Protein AF-A0A497FCK3-F1 (afdb_monomer_lite)

pLDDT: mean 90.79, std 7.85, range [53.09, 97.81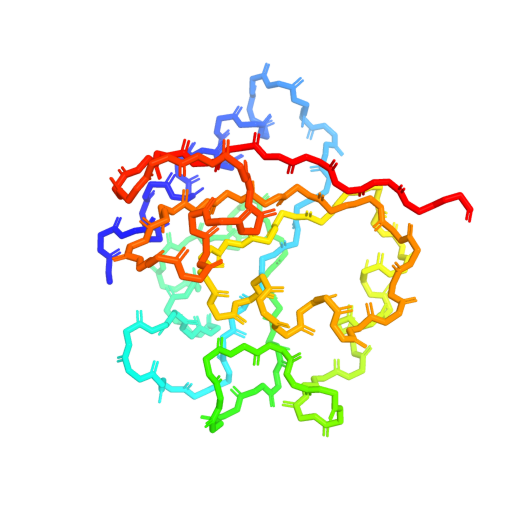]

Foldseek 3Di:
DVVVLVVLVVVVCCCPPPPVPDAAEAEFECEDDDPGGHLVNCVVSPVVVRYHYHHQQADHAPENAPPRGDVVVVVCQQVDQEAEQEEDRHVVRVVVVPRQRKYWYFYFQQDDVSCVVQVHDHRDTDTDIDHDD

Structure (mmCIF, N/CA/C/O backbone):
data_AF-A0A497FCK3-F1
#
_entry.id   AF-A0A497FCK3-F1
#
loop_
_atom_site.group_PDB
_atom_site.id
_atom_site.type_symbol
_atom_site.label_atom_id
_atom_site.label_alt_id
_atom_site.label_comp_id
_atom_site.label_asym_id
_atom_site.label_entity_id
_atom_site.label_seq_id
_atom_site.pdbx_PDB_ins_code
_atom_site.Cartn_x
_atom_site.Cartn_y
_atom_site.Cartn_z
_atom_site.occupancy
_atom_site.B_iso_or_equiv
_atom_site.auth_seq_id
_atom_site.auth_comp_id
_atom_site.auth_asym_id
_atom_site.auth_atom_id
_atom_site.pdbx_PDB_model_num
ATOM 1 N N . MET A 1 1 ? 4.474 12.913 -2.313 1.00 53.09 1 MET A N 1
ATOM 2 C CA . MET A 1 1 ? 3.300 13.768 -2.019 1.00 53.09 1 MET A CA 1
ATOM 3 C C . MET A 1 1 ? 2.122 13.631 -2.998 1.00 53.09 1 MET A C 1
ATOM 5 O O . MET A 1 1 ? 1.074 13.188 -2.568 1.00 53.09 1 MET A O 1
ATOM 9 N N . CYS A 1 2 ? 2.229 13.923 -4.304 1.00 66.38 2 CYS A N 1
ATOM 10 C CA . CYS A 1 2 ? 1.048 13.923 -5.204 1.00 66.38 2 CYS A CA 1
ATOM 11 C C . CYS A 1 2 ? 0.284 12.575 -5.291 1.00 66.38 2 CYS A C 1
ATOM 13 O O . CYS A 1 2 ? -0.940 12.555 -5.371 1.00 66.38 2 CYS A O 1
ATOM 15 N N . LYS A 1 3 ? 0.991 11.438 -5.206 1.00 79.75 3 LYS A N 1
ATOM 16 C CA . LYS A 1 3 ? 0.390 10.098 -5.331 1.00 79.75 3 LYS A CA 1
ATOM 17 C C . LYS A 1 3 ? -0.617 9.775 -4.214 1.00 79.75 3 LYS A C 1
ATOM 19 O O . LYS A 1 3 ? -1.709 9.310 -4.515 1.00 79.75 3 LYS A O 1
ATOM 24 N N . VAL A 1 4 ? -0.273 10.080 -2.960 1.00 90.38 4 VAL A N 1
ATOM 25 C CA . VAL A 1 4 ? -1.120 9.752 -1.801 1.00 90.38 4 VAL A CA 1
ATOM 26 C C . VAL A 1 4 ? -2.401 10.595 -1.756 1.00 90.38 4 VAL A C 1
ATOM 28 O O . VAL A 1 4 ? -3.433 10.118 -1.305 1.00 90.38 4 VAL A O 1
ATOM 31 N N . ILE A 1 5 ? -2.391 11.806 -2.325 1.00 92.50 5 ILE A N 1
ATOM 32 C CA . ILE A 1 5 ? -3.603 12.632 -2.449 1.00 92.50 5 ILE A CA 1
ATOM 33 C C . ILE A 1 5 ? -4.636 11.963 -3.362 1.00 92.50 5 ILE A C 1
ATOM 35 O O . ILE A 1 5 ? -5.814 11.902 -3.018 1.00 92.50 5 ILE A O 1
ATOM 39 N N . PHE A 1 6 ? -4.207 11.406 -4.498 1.00 93.50 6 PHE A N 1
ATOM 40 C CA . PHE A 1 6 ? -5.114 10.652 -5.368 1.00 93.50 6 PHE A CA 1
ATOM 41 C C . PHE A 1 6 ? -5.628 9.377 -4.697 1.00 93.50 6 PHE A C 1
ATOM 43 O O . PHE A 1 6 ? -6.789 9.016 -4.885 1.00 93.50 6 PHE A O 1
ATOM 50 N N . ASP A 1 7 ? -4.789 8.720 -3.893 1.00 94.62 7 ASP A N 1
ATOM 51 C CA . ASP A 1 7 ? -5.200 7.550 -3.116 1.00 94.62 7 ASP A CA 1
ATOM 52 C C . ASP A 1 7 ? -6.283 7.925 -2.091 1.00 94.62 7 ASP A C 1
ATOM 54 O O . ASP A 1 7 ? -7.286 7.222 -1.978 1.00 94.62 7 ASP A O 1
ATOM 58 N N . ARG A 1 8 ? -6.155 9.083 -1.430 1.00 95.56 8 ARG A N 1
ATOM 59 C CA . ARG A 1 8 ? -7.175 9.616 -0.516 1.00 95.56 8 ARG A CA 1
ATOM 60 C C . ARG A 1 8 ? -8.522 9.804 -1.207 1.00 95.56 8 ARG A C 1
ATOM 62 O O . ARG A 1 8 ? -9.542 9.338 -0.704 1.00 95.56 8 ARG A O 1
ATOM 69 N N . GLU A 1 9 ? -8.540 10.472 -2.359 1.00 95.75 9 GLU A N 1
ATOM 70 C CA . GLU A 1 9 ? -9.790 10.742 -3.079 1.00 95.75 9 GLU A CA 1
ATOM 71 C C . GLU A 1 9 ? -10.428 9.459 -3.626 1.00 95.75 9 GLU A C 1
ATOM 73 O O . GLU A 1 9 ? -11.651 9.309 -3.571 1.00 95.75 9 GLU A O 1
ATOM 78 N N . LEU A 1 10 ? -9.618 8.494 -4.076 1.00 94.81 10 LEU A N 1
ATOM 79 C CA . LEU A 1 10 ? -10.105 7.175 -4.475 1.00 94.81 10 LEU A CA 1
ATOM 80 C C . LEU A 1 10 ? -10.780 6.454 -3.302 1.00 94.81 10 LEU A C 1
ATOM 82 O O . LEU A 1 10 ? -11.901 5.967 -3.445 1.00 94.81 10 LEU A O 1
ATOM 86 N N . LEU A 1 11 ? -10.135 6.405 -2.136 1.00 96.44 11 LEU A N 1
ATOM 87 C CA . LEU A 1 11 ? -10.693 5.726 -0.966 1.00 96.44 11 LEU A CA 1
ATOM 88 C C . LEU A 1 11 ? -11.941 6.442 -0.430 1.00 96.44 11 LEU A C 1
ATOM 90 O O . LEU A 1 11 ? -12.925 5.781 -0.098 1.00 96.44 11 LEU A O 1
ATOM 94 N N . ARG A 1 12 ? -11.966 7.782 -0.436 1.00 96.06 12 ARG A N 1
ATOM 95 C CA . ARG A 1 12 ? -13.177 8.561 -0.120 1.00 96.06 12 ARG A CA 1
ATOM 96 C C . ARG A 1 12 ? -14.308 8.250 -1.092 1.00 96.06 12 ARG A C 1
ATOM 98 O O . ARG A 1 12 ? -15.451 8.111 -0.660 1.00 96.06 12 ARG A O 1
ATOM 105 N N . TYR A 1 13 ? -14.016 8.127 -2.386 1.00 96.88 13 TYR A N 1
ATOM 106 C CA . TYR A 1 13 ? -15.013 7.736 -3.379 1.00 96.88 13 TYR A CA 1
ATOM 107 C C . TYR A 1 13 ? -15.555 6.330 -3.098 1.00 96.88 13 TYR A C 1
ATOM 109 O O . TYR A 1 13 ? -16.772 6.156 -3.051 1.00 96.88 13 TYR A O 1
ATOM 117 N N . VAL A 1 14 ? -14.681 5.354 -2.827 1.00 95.12 14 VAL A N 1
ATOM 118 C CA . VAL A 1 14 ? -15.086 3.984 -2.477 1.00 95.12 14 VAL A CA 1
ATOM 119 C C . VAL A 1 14 ? -15.994 3.987 -1.248 1.00 95.12 14 VAL A C 1
ATOM 121 O O . VAL A 1 14 ? -17.124 3.504 -1.327 1.00 95.12 14 VAL A O 1
ATOM 124 N N . LYS A 1 15 ? -15.556 4.617 -0.154 1.00 95.19 15 LYS A N 1
ATOM 125 C CA . LYS A 1 15 ? -16.312 4.700 1.101 1.00 95.19 15 LYS A CA 1
ATOM 126 C C . LYS A 1 15 ? -17.640 5.442 0.935 1.00 95.19 15 LYS A C 1
ATOM 128 O O . LYS A 1 15 ? -18.620 5.089 1.564 1.00 95.19 15 LYS A O 1
ATOM 133 N N . ARG A 1 16 ? -17.726 6.478 0.097 1.00 96.12 16 ARG A N 1
ATOM 134 C CA . ARG A 1 16 ? -18.959 7.282 -0.026 1.00 96.12 16 ARG A CA 1
ATOM 135 C C . ARG A 1 16 ? -19.941 6.765 -1.069 1.00 96.12 16 ARG A C 1
ATOM 137 O O . ARG A 1 16 ? -21.135 7.011 -0.931 1.00 96.12 16 ARG A O 1
ATOM 144 N N . ARG A 1 17 ? -19.453 6.157 -2.152 1.00 96.94 17 ARG A N 1
ATOM 145 C CA . ARG A 1 17 ? -20.258 5.880 -3.355 1.00 96.94 17 ARG A CA 1
ATOM 146 C C . ARG A 1 17 ? -20.321 4.412 -3.740 1.00 96.94 17 ARG A C 1
ATOM 148 O O . ARG A 1 17 ? -21.288 4.033 -4.387 1.00 96.94 17 ARG A O 1
ATOM 155 N N . VAL A 1 18 ? -19.316 3.615 -3.381 1.00 96.12 18 VAL A N 1
ATOM 156 C CA . VAL A 1 18 ? -19.231 2.210 -3.805 1.00 96.12 18 VAL A CA 1
ATOM 157 C C . VAL A 1 18 ? -19.679 1.282 -2.683 1.00 96.12 18 VAL A C 1
ATOM 159 O O . VAL A 1 18 ? -20.579 0.476 -2.884 1.00 96.12 18 VAL A O 1
ATOM 162 N N . ASN A 1 19 ? -19.080 1.405 -1.497 1.00 95.56 19 ASN A N 1
ATOM 163 C CA . ASN A 1 19 ? -19.397 0.564 -0.346 1.00 95.56 19 ASN A CA 1
ATOM 164 C C . ASN A 1 19 ? -19.209 1.340 0.976 1.00 95.56 19 ASN A C 1
ATOM 166 O O . ASN A 1 19 ? -18.108 1.356 1.532 1.00 95.56 19 ASN A O 1
ATOM 170 N N . PRO A 1 20 ? -20.277 1.965 1.509 1.00 94.81 20 PRO A N 1
ATOM 171 C CA . PRO A 1 20 ? -20.236 2.689 2.784 1.00 94.81 20 PRO A CA 1
ATOM 172 C C . PRO A 1 20 ? -19.845 1.859 4.005 1.00 94.81 20 PRO A C 1
ATOM 174 O O . PRO A 1 20 ? -19.181 2.369 4.913 1.00 94.81 20 PRO A O 1
ATOM 177 N N . SER A 1 21 ? -20.183 0.571 4.009 1.00 95.75 21 SER A N 1
ATOM 178 C CA . SER A 1 21 ? -19.813 -0.361 5.077 1.00 95.75 21 SER A CA 1
ATOM 179 C C . SER A 1 21 ? -18.384 -0.897 4.967 1.00 95.75 21 SER A C 1
ATOM 181 O O . SER A 1 21 ? -17.934 -1.562 5.887 1.00 95.75 21 SER A O 1
ATOM 183 N N . CYS A 1 22 ? -17.650 -0.604 3.887 1.00 94.88 22 CYS A N 1
ATOM 184 C CA . CYS A 1 22 ? -16.272 -1.071 3.720 1.00 94.88 22 CYS A CA 1
ATOM 185 C C . CYS A 1 22 ? -15.362 -0.494 4.810 1.00 94.88 22 CYS A C 1
ATOM 187 O O . CYS A 1 22 ? -15.242 0.728 4.937 1.00 94.88 22 CYS A O 1
ATOM 189 N N . GLU A 1 23 ? -14.714 -1.357 5.586 1.00 96.94 23 GLU A N 1
ATOM 190 C CA . GLU A 1 23 ? -13.639 -0.956 6.489 1.00 96.94 23 GLU A CA 1
ATOM 191 C C . GLU A 1 23 ? -12.346 -0.792 5.692 1.00 96.94 23 GLU A C 1
ATOM 193 O O . GLU A 1 23 ? -11.950 -1.670 4.928 1.00 96.94 23 GLU A O 1
ATOM 198 N N . ILE A 1 24 ? -11.709 0.370 5.833 1.00 97.62 24 ILE A N 1
ATOM 199 C CA . ILE A 1 24 ? -10.506 0.719 5.080 1.00 97.62 24 ILE A CA 1
ATOM 200 C C . ILE A 1 24 ? -9.365 0.842 6.074 1.00 97.62 24 ILE A C 1
ATOM 202 O O . ILE A 1 24 ? -9.466 1.607 7.031 1.00 97.62 24 ILE A O 1
ATOM 206 N N . TYR A 1 25 ? -8.281 0.120 5.815 1.00 97.50 25 TYR A N 1
ATOM 207 C CA . TYR A 1 25 ? -7.025 0.234 6.543 1.00 97.50 25 TYR A CA 1
ATOM 208 C C . TYR A 1 25 ? -5.958 0.786 5.599 1.00 97.50 25 TYR A C 1
ATOM 210 O O . TYR A 1 25 ? -5.805 0.299 4.477 1.00 97.50 25 TYR A O 1
ATOM 218 N N . VAL A 1 26 ? -5.234 1.816 6.034 1.00 96.19 26 VAL A N 1
ATOM 219 C CA . VAL A 1 26 ? -4.156 2.439 5.255 1.00 96.19 26 VAL A CA 1
ATOM 220 C C . VAL A 1 26 ? -2.868 2.362 6.051 1.00 96.19 26 VAL A C 1
ATOM 222 O O . VAL A 1 26 ? -2.776 2.894 7.153 1.00 96.19 26 VAL A O 1
ATOM 225 N N . ILE A 1 27 ? -1.873 1.689 5.480 1.00 93.69 27 ILE A N 1
ATOM 226 C CA . ILE A 1 27 ? -0.596 1.430 6.142 1.00 93.69 27 ILE A CA 1
ATOM 227 C C . ILE A 1 27 ? 0.419 2.482 5.692 1.00 93.69 27 ILE A C 1
ATOM 229 O O . ILE A 1 27 ? 0.749 2.563 4.506 1.00 93.69 27 ILE A O 1
ATOM 233 N N . GLY A 1 28 ? 0.908 3.278 6.642 1.00 91.75 28 GLY A N 1
ATOM 234 C CA . GLY A 1 28 ? 2.017 4.215 6.454 1.00 91.75 28 GLY A CA 1
ATOM 235 C C . GLY A 1 28 ? 3.335 3.648 6.979 1.00 91.75 28 GLY A C 1
ATOM 236 O O . GLY A 1 28 ? 3.351 2.695 7.755 1.00 91.75 28 GLY A O 1
ATOM 237 N N . LYS A 1 29 ? 4.461 4.234 6.569 1.00 89.69 29 LYS A N 1
ATOM 238 C CA . LYS A 1 29 ? 5.778 3.926 7.154 1.00 89.69 29 LYS A CA 1
ATOM 239 C C . LYS A 1 29 ? 5.923 4.541 8.548 1.00 89.69 29 LYS A C 1
ATOM 241 O O . LYS A 1 29 ? 5.349 5.597 8.811 1.00 89.69 29 LYS A O 1
ATOM 246 N N . SER A 1 30 ? 6.739 3.933 9.407 1.00 88.06 30 SER A N 1
ATOM 247 C CA . SER A 1 30 ? 7.041 4.514 10.725 1.00 88.06 30 SER A CA 1
ATOM 248 C C . SER A 1 30 ? 7.953 5.731 10.604 1.00 88.06 30 SER A C 1
ATOM 250 O O . SER A 1 30 ? 7.817 6.695 11.347 1.00 88.06 30 SER A O 1
ATOM 252 N N . GLU A 1 31 ? 8.892 5.684 9.656 1.00 85.12 31 GLU A N 1
ATOM 253 C CA . GLU A 1 31 ? 9.871 6.743 9.410 1.00 85.12 31 GLU A CA 1
ATOM 254 C C . GLU A 1 31 ? 9.952 7.067 7.909 1.00 85.12 31 GLU A C 1
ATOM 256 O O . GLU A 1 31 ? 9.670 6.192 7.079 1.00 85.12 31 GLU A O 1
ATOM 261 N N . PRO A 1 32 ? 10.323 8.308 7.534 1.00 83.56 32 PRO A N 1
ATOM 262 C CA . PRO A 1 32 ? 10.450 8.691 6.134 1.00 83.56 32 PRO A CA 1
ATOM 263 C C . PRO A 1 32 ? 11.480 7.831 5.399 1.00 83.56 32 PRO A C 1
ATOM 265 O O . PRO A 1 32 ? 12.647 7.764 5.785 1.00 83.56 32 PRO A O 1
ATOM 268 N N . PHE A 1 33 ? 11.066 7.231 4.284 1.00 82.81 33 PHE A N 1
ATOM 269 C CA . PHE A 1 33 ? 11.960 6.511 3.385 1.00 82.81 33 PHE A CA 1
ATOM 270 C C . PHE A 1 33 ? 11.706 6.948 1.941 1.00 82.81 33 PHE A C 1
ATOM 272 O O . PHE A 1 33 ? 10.640 6.710 1.374 1.00 82.81 33 PHE A O 1
ATOM 279 N N . GLN A 1 34 ? 12.694 7.613 1.336 1.00 85.19 34 GLN A N 1
ATOM 280 C CA . GLN A 1 34 ? 12.585 8.232 0.009 1.00 85.19 34 GLN A CA 1
ATOM 281 C C . GLN A 1 34 ? 11.358 9.157 -0.119 1.00 85.19 34 GLN A C 1
ATOM 283 O O . GLN A 1 34 ? 11.355 10.261 0.412 1.00 85.19 34 GLN A O 1
ATOM 288 N N . ASN A 1 35 ? 10.339 8.727 -0.865 1.00 82.56 35 ASN A N 1
ATOM 289 C CA . ASN A 1 35 ? 9.112 9.470 -1.134 1.00 82.56 35 ASN A CA 1
ATOM 290 C C . ASN A 1 35 ? 7.856 8.722 -0.651 1.00 82.56 35 ASN A C 1
ATOM 292 O O . ASN A 1 35 ? 6.750 9.043 -1.115 1.00 82.56 35 ASN A O 1
ATOM 296 N N . ASP A 1 36 ? 8.038 7.684 0.166 1.00 86.31 36 ASP A N 1
ATOM 297 C CA . ASP A 1 36 ? 6.949 6.920 0.762 1.00 86.31 36 ASP A CA 1
ATOM 298 C C . ASP A 1 36 ? 6.294 7.718 1.883 1.00 86.31 36 ASP A C 1
ATOM 300 O O . ASP A 1 36 ? 6.941 8.518 2.553 1.00 86.31 36 ASP A O 1
ATOM 304 N N . VAL A 1 37 ? 4.988 7.510 2.048 1.00 91.31 37 VAL A N 1
ATOM 305 C CA . VAL A 1 37 ? 4.195 8.234 3.038 1.00 91.31 37 VAL A CA 1
ATOM 306 C C . VAL A 1 37 ? 4.319 7.573 4.407 1.00 91.31 37 VAL A C 1
ATOM 308 O O . VAL A 1 37 ? 4.219 6.349 4.544 1.00 91.31 37 VAL A O 1
ATOM 311 N N . THR A 1 38 ? 4.530 8.394 5.422 1.00 93.31 38 THR A N 1
ATOM 312 C CA . THR A 1 38 ? 4.580 7.975 6.819 1.00 93.31 38 THR A CA 1
ATOM 313 C C . THR A 1 38 ? 3.191 7.929 7.449 1.00 93.31 38 THR A C 1
ATOM 315 O O . THR A 1 38 ? 2.241 8.536 6.957 1.00 93.31 38 THR A O 1
ATOM 318 N N . TYR A 1 39 ? 3.071 7.218 8.569 1.00 94.06 39 TYR A N 1
ATOM 319 C CA . TYR A 1 39 ? 1.886 7.245 9.423 1.00 94.06 39 TYR A CA 1
ATOM 320 C C . TYR A 1 39 ? 1.498 8.687 9.795 1.00 94.06 39 TYR A C 1
ATOM 322 O O . TYR A 1 39 ? 0.342 9.068 9.634 1.00 94.06 39 TYR A O 1
ATOM 330 N N . GLY A 1 40 ? 2.474 9.510 10.201 1.00 94.38 40 GLY A N 1
ATOM 331 C CA . GLY A 1 40 ? 2.248 10.917 10.544 1.00 94.38 40 GLY A CA 1
ATOM 332 C C . GLY A 1 40 ? 1.691 11.732 9.376 1.00 94.38 40 GLY A C 1
ATOM 333 O O . GLY A 1 40 ? 0.669 12.395 9.524 1.00 94.38 40 GLY A O 1
ATOM 334 N N . GLU A 1 41 ? 2.286 11.612 8.187 1.00 94.62 41 GLU A N 1
ATOM 335 C CA . GLU A 1 41 ? 1.797 12.309 6.989 1.00 94.62 41 GLU A CA 1
ATOM 336 C C . GLU A 1 41 ? 0.392 11.846 6.568 1.00 94.62 41 GLU A C 1
ATOM 338 O O . GLU A 1 41 ? -0.390 12.641 6.054 1.00 94.62 41 GLU A O 1
ATOM 343 N N . LEU A 1 42 ? 0.032 10.573 6.774 1.00 95.88 42 LEU A N 1
ATOM 344 C CA . LEU A 1 42 ? -1.333 10.100 6.510 1.00 95.88 42 LEU A CA 1
ATOM 345 C C . LEU A 1 42 ? -2.357 10.772 7.434 1.00 95.88 42 LEU A C 1
ATOM 347 O O . LEU A 1 42 ? -3.430 11.151 6.959 1.00 95.88 42 LEU A O 1
ATOM 351 N N . LEU A 1 43 ? -2.022 10.949 8.715 1.00 95.94 43 LEU A N 1
ATOM 352 C CA . LEU A 1 43 ? -2.863 11.688 9.660 1.00 95.94 43 LEU A CA 1
ATOM 353 C C . LEU A 1 43 ? -2.986 13.163 9.258 1.00 95.94 43 LEU A C 1
ATOM 355 O O . LEU A 1 43 ? -4.089 13.689 9.170 1.00 95.94 43 LEU A O 1
ATOM 359 N N . GLU A 1 44 ? -1.875 13.822 8.922 1.00 95.62 44 GLU A N 1
ATOM 360 C CA . GLU A 1 44 ? -1.886 15.224 8.469 1.00 95.62 44 GLU A CA 1
ATOM 361 C C . GLU A 1 44 ? -2.738 15.435 7.207 1.00 95.62 44 GLU A C 1
ATOM 363 O O . GLU A 1 44 ? -3.326 16.498 7.002 1.00 95.62 44 GLU A O 1
ATOM 368 N N . LEU A 1 45 ? -2.833 14.412 6.354 1.00 95.56 45 LEU A N 1
ATOM 369 C CA . LEU A 1 45 ? -3.645 14.428 5.140 1.00 95.56 45 LEU A CA 1
ATOM 370 C C . LEU A 1 45 ? -5.121 14.052 5.366 1.00 95.56 45 LEU A C 1
ATOM 372 O O . LEU A 1 45 ? -5.886 14.059 4.388 1.00 95.56 45 LEU A O 1
ATOM 376 N N . GLY A 1 46 ? -5.525 13.749 6.604 1.00 96.06 46 GLY A N 1
ATOM 377 C CA . GLY A 1 46 ? -6.905 13.460 7.003 1.00 96.06 46 GLY A CA 1
ATOM 378 C C . GLY A 1 46 ? -7.403 12.081 6.568 1.00 96.06 46 GLY A C 1
ATOM 379 O O . GLY A 1 46 ? -8.572 11.924 6.207 1.00 96.06 46 GLY A O 1
ATOM 380 N N . PHE A 1 47 ? -6.522 11.077 6.503 1.00 97.31 47 PHE A N 1
ATOM 381 C CA . PHE A 1 47 ? -6.944 9.698 6.214 1.00 97.31 47 PHE A CA 1
ATOM 382 C C . PHE A 1 47 ? -7.753 9.079 7.359 1.00 97.31 47 PHE A C 1
ATOM 384 O O . PHE A 1 47 ? -8.655 8.280 7.107 1.00 97.31 47 PHE A O 1
ATOM 391 N N . ASP A 1 48 ? -7.466 9.480 8.592 1.00 97.31 48 ASP A N 1
ATOM 392 C CA . ASP A 1 48 ? -8.148 9.060 9.816 1.00 97.31 48 ASP A CA 1
ATOM 393 C C . ASP A 1 48 ? -9.612 9.525 9.895 1.00 97.31 48 ASP A C 1
ATOM 395 O O . ASP A 1 48 ? -10.410 8.939 10.622 1.00 97.31 48 ASP A O 1
ATOM 399 N N . GLU A 1 49 ? -10.020 10.503 9.078 1.00 96.25 49 GLU A N 1
ATOM 400 C CA . GLU A 1 49 ? -11.423 10.930 8.971 1.00 96.25 49 GLU A CA 1
ATOM 401 C C . GLU A 1 49 ? -12.354 9.843 8.399 1.00 96.25 49 GLU A C 1
ATOM 403 O O . GLU A 1 49 ? -13.576 9.924 8.551 1.00 96.25 49 GLU A O 1
ATOM 408 N N . PHE A 1 50 ? -11.818 8.868 7.655 1.00 95.88 50 PHE A N 1
ATOM 409 C CA . PHE A 1 50 ? -12.633 7.879 6.934 1.00 95.88 50 PHE A CA 1
ATOM 410 C C . PHE A 1 50 ? -12.030 6.469 6.856 1.00 95.88 50 PHE A C 1
ATOM 412 O O . PHE A 1 50 ? -12.709 5.554 6.375 1.00 95.88 50 PHE A O 1
ATOM 419 N N . ALA A 1 51 ? -10.783 6.289 7.288 1.00 97.38 51 ALA A N 1
ATOM 420 C CA . ALA A 1 51 ? -10.063 5.024 7.283 1.00 97.38 51 ALA A CA 1
ATOM 421 C C . ALA A 1 51 ? -9.257 4.847 8.577 1.00 97.38 51 ALA A C 1
ATOM 423 O O . ALA A 1 51 ? -8.898 5.811 9.243 1.00 97.38 51 ALA A O 1
ATOM 424 N N . ASN A 1 52 ? -8.929 3.604 8.911 1.00 97.44 52 ASN A N 1
ATOM 425 C CA . ASN A 1 52 ? -8.023 3.277 10.004 1.00 97.44 52 ASN A CA 1
ATOM 426 C C . ASN A 1 52 ? -6.577 3.407 9.509 1.00 97.44 52 ASN A C 1
ATOM 428 O O . ASN A 1 52 ? -6.144 2.649 8.636 1.00 97.44 52 ASN A O 1
ATOM 432 N N . VAL A 1 53 ? -5.826 4.365 10.046 1.00 96.81 53 VAL A N 1
ATOM 433 C CA . VAL A 1 53 ? -4.409 4.548 9.705 1.00 96.81 53 VAL A CA 1
ATOM 434 C C . VAL A 1 53 ? -3.560 3.652 10.602 1.00 96.81 53 VAL A C 1
ATOM 436 O O . VAL A 1 53 ? -3.756 3.610 11.813 1.00 96.81 53 VAL A O 1
ATOM 439 N N . VAL A 1 54 ? -2.627 2.916 10.005 1.00 94.69 54 VAL A N 1
ATOM 440 C CA . VAL A 1 54 ? -1.815 1.908 10.691 1.00 94.69 54 VAL A CA 1
ATOM 441 C C . VAL A 1 54 ? -0.342 2.200 10.455 1.00 94.69 54 VAL A C 1
ATOM 443 O O . VAL A 1 54 ? 0.080 2.435 9.321 1.00 94.69 54 VAL A O 1
ATOM 446 N N . ASP A 1 55 ? 0.447 2.169 11.524 1.00 92.44 55 ASP A N 1
ATOM 447 C CA . ASP A 1 55 ? 1.899 2.181 11.413 1.00 92.44 55 ASP A CA 1
ATOM 448 C C . ASP A 1 55 ? 2.388 0.796 10.959 1.00 92.44 55 ASP A C 1
ATOM 450 O O . ASP A 1 55 ? 2.230 -0.209 11.654 1.00 92.44 55 ASP A O 1
ATOM 454 N N . GLY A 1 56 ? 2.979 0.743 9.767 1.00 86.81 56 GLY A N 1
ATOM 455 C CA . GLY A 1 56 ? 3.504 -0.479 9.173 1.00 86.81 56 GLY A CA 1
ATOM 456 C C . GLY A 1 56 ? 4.770 -1.012 9.841 1.00 86.81 56 GLY A C 1
ATOM 457 O O . GLY A 1 56 ? 5.216 -2.098 9.486 1.00 86.81 56 GLY A O 1
ATOM 458 N N . GLY A 1 57 ? 5.389 -0.289 10.776 1.00 85.38 57 GLY A N 1
ATOM 459 C CA . GLY A 1 57 ? 6.600 -0.735 11.480 1.00 85.38 57 GLY A CA 1
ATOM 460 C C 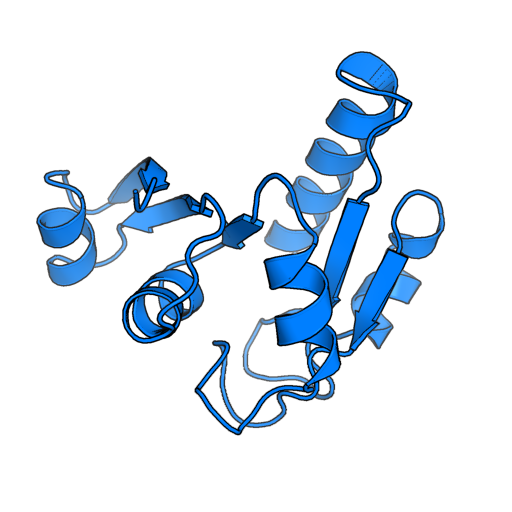. GLY A 1 57 ? 7.877 -0.729 10.627 1.00 85.38 57 GLY A C 1
ATOM 461 O O . GLY A 1 57 ? 8.945 -1.107 11.108 1.00 85.38 57 GLY A O 1
ATOM 462 N N . THR A 1 58 ? 7.796 -0.333 9.352 1.00 79.88 58 THR A N 1
ATOM 463 C CA . THR A 1 58 ? 8.943 -0.334 8.439 1.00 79.88 58 THR A CA 1
ATOM 464 C C . THR A 1 58 ? 9.663 1.011 8.446 1.00 79.88 58 THR A C 1
ATOM 466 O O . THR A 1 58 ? 9.047 2.047 8.192 1.00 79.88 58 THR A O 1
ATOM 469 N N . LYS A 1 59 ? 10.986 0.970 8.649 1.00 78.88 59 LYS A N 1
ATOM 470 C CA . LYS A 1 59 ? 11.866 2.155 8.691 1.00 78.88 59 LYS A CA 1
ATOM 471 C C . LYS A 1 59 ? 12.839 2.254 7.515 1.00 78.88 59 LYS A C 1
ATOM 473 O O . LYS A 1 59 ? 13.057 3.327 6.972 1.00 78.88 59 LYS A O 1
ATOM 478 N N . TYR A 1 60 ? 13.418 1.123 7.106 1.00 77.44 60 TYR A N 1
ATOM 479 C CA . TYR A 1 60 ? 14.575 1.099 6.195 1.00 77.44 60 TYR A CA 1
ATOM 480 C C . TYR A 1 60 ? 14.274 0.560 4.794 1.00 77.44 60 TYR A C 1
ATOM 482 O O . TYR A 1 60 ? 15.177 0.450 3.969 1.00 77.44 60 TYR A O 1
ATOM 490 N N . PHE A 1 61 ? 13.019 0.205 4.522 1.00 78.75 61 PHE A N 1
ATOM 491 C CA . PHE A 1 61 ? 12.606 -0.397 3.259 1.00 78.75 61 PHE A CA 1
ATOM 492 C C . PHE A 1 61 ? 11.366 0.302 2.723 1.00 78.75 61 PHE A C 1
ATOM 494 O O . PHE A 1 61 ? 10.459 0.636 3.488 1.00 78.75 61 PHE A O 1
ATOM 501 N N . SER A 1 62 ? 11.283 0.456 1.402 1.00 73.25 62 SER A N 1
ATOM 502 C CA . SER A 1 62 ? 10.087 0.986 0.737 1.00 73.25 62 SER A CA 1
ATOM 503 C C . SER A 1 62 ? 8.928 -0.012 0.731 1.00 73.25 62 SER A C 1
ATOM 505 O O . SER A 1 62 ? 7.761 0.369 0.726 1.00 73.25 62 SER A O 1
ATOM 507 N N . SER A 1 63 ? 9.223 -1.304 0.853 1.00 80.81 63 SER A N 1
ATOM 508 C CA . SER A 1 63 ? 8.252 -2.396 0.813 1.00 80.81 63 SER A CA 1
ATOM 509 C C . SER A 1 63 ? 8.085 -3.116 2.155 1.00 80.81 63 SER A C 1
ATOM 511 O O . SER A 1 63 ? 8.777 -2.807 3.127 1.00 80.81 63 SER A O 1
ATOM 513 N N . LEU A 1 64 ? 7.125 -4.043 2.222 1.00 78.88 64 LEU A N 1
ATOM 514 C CA . LEU A 1 64 ? 6.909 -4.930 3.368 1.00 78.88 64 LEU A CA 1
ATOM 515 C C . LEU A 1 64 ? 7.867 -6.123 3.279 1.00 78.88 64 LEU A C 1
ATOM 517 O O . LEU A 1 64 ? 7.522 -7.180 2.765 1.00 78.88 64 LEU A O 1
ATOM 521 N N . VAL A 1 65 ? 9.100 -5.941 3.743 1.00 78.94 65 VAL A N 1
ATOM 522 C CA . VAL A 1 65 ? 10.091 -7.026 3.786 1.00 78.94 65 VAL A CA 1
ATOM 523 C C . VAL A 1 65 ? 9.803 -7.919 4.990 1.00 78.94 65 VAL A C 1
ATOM 525 O O . VAL A 1 65 ? 9.676 -7.421 6.109 1.00 78.94 65 VAL A O 1
ATOM 528 N N . LYS A 1 66 ? 9.707 -9.236 4.773 1.00 75.50 66 LYS A N 1
ATOM 529 C CA . LYS A 1 66 ? 9.401 -10.219 5.824 1.00 75.50 66 LYS A CA 1
ATOM 530 C C . LYS A 1 66 ? 10.294 -10.022 7.057 1.00 75.50 66 LYS A C 1
ATOM 532 O O . LYS A 1 66 ? 11.515 -10.011 6.938 1.00 75.50 66 LYS A O 1
ATOM 537 N N . GLY A 1 67 ? 9.679 -9.883 8.233 1.00 78.38 67 GLY A N 1
ATOM 538 C CA . GLY A 1 67 ? 10.383 -9.659 9.505 1.00 78.38 67 GLY A CA 1
ATOM 539 C C . GLY A 1 67 ? 10.815 -8.209 9.773 1.00 78.38 67 GLY A C 1
ATOM 540 O O . GLY A 1 67 ? 11.407 -7.940 10.814 1.00 78.38 67 GLY A O 1
ATOM 541 N N . HIS A 1 68 ? 10.514 -7.270 8.870 1.00 81.06 68 HIS A N 1
ATOM 542 C CA . HIS A 1 68 ? 10.856 -5.844 8.989 1.00 81.06 68 HIS A CA 1
ATOM 543 C C . HIS A 1 68 ? 9.626 -4.920 8.907 1.00 81.06 68 HIS A C 1
ATOM 545 O O . HIS A 1 68 ? 9.737 -3.732 8.589 1.00 81.06 68 HIS A O 1
ATOM 551 N N . TYR A 1 69 ? 8.443 -5.465 9.179 1.00 82.94 69 TYR A N 1
ATOM 552 C CA . TYR A 1 69 ? 7.196 -4.728 9.345 1.00 82.94 69 TYR A CA 1
ATOM 553 C C . TYR A 1 69 ? 6.454 -5.245 10.585 1.00 82.94 69 TYR A C 1
ATOM 555 O O . TYR A 1 69 ? 6.781 -6.306 11.113 1.00 82.94 69 TYR A O 1
ATOM 563 N N . SER A 1 70 ? 5.493 -4.465 11.074 1.00 82.44 70 SER A N 1
ATOM 564 C CA . SER A 1 70 ? 4.721 -4.773 12.282 1.00 82.44 70 SER A CA 1
ATOM 565 C C . SER A 1 70 ? 3.862 -6.028 12.105 1.00 82.44 70 SER A C 1
ATOM 567 O O . SER A 1 70 ? 3.158 -6.143 11.105 1.00 82.44 70 SER A O 1
ATOM 569 N N . GLU A 1 71 ? 3.827 -6.921 13.100 1.00 84.88 71 GLU A N 1
ATOM 570 C CA . GLU A 1 71 ? 2.954 -8.113 13.099 1.00 84.88 71 GLU A CA 1
ATOM 571 C C . GLU A 1 71 ? 1.468 -7.759 12.908 1.00 84.88 71 GLU A C 1
ATOM 573 O O . GLU A 1 71 ? 0.705 -8.533 12.330 1.00 84.88 71 GLU A O 1
ATOM 578 N N . VAL A 1 72 ? 1.071 -6.540 13.297 1.00 88.19 72 VAL A N 1
ATOM 579 C CA . VAL A 1 72 ? -0.273 -5.988 13.059 1.00 88.19 72 VAL A CA 1
ATOM 580 C C . VAL A 1 72 ? -0.638 -6.010 11.572 1.00 88.19 72 VAL A C 1
ATOM 582 O O . VAL A 1 72 ? -1.795 -6.228 11.224 1.00 88.19 72 VAL A O 1
ATOM 585 N N . VAL A 1 73 ? 0.329 -5.815 10.671 1.00 90.31 73 VAL A N 1
ATOM 586 C CA . VAL A 1 73 ? 0.082 -5.852 9.223 1.00 90.31 73 VAL A CA 1
ATOM 587 C C . VAL A 1 73 ? -0.302 -7.257 8.768 1.00 90.31 73 VAL A C 1
ATOM 589 O O . VAL A 1 73 ? -1.231 -7.386 7.976 1.00 90.31 73 VAL A O 1
ATOM 592 N N . ASP A 1 74 ? 0.358 -8.302 9.274 1.00 89.19 74 ASP A N 1
ATOM 593 C CA . ASP A 1 74 ? 0.010 -9.685 8.922 1.00 89.19 74 ASP A CA 1
ATOM 594 C C . ASP A 1 74 ? -1.382 -10.057 9.432 1.00 89.19 74 ASP A C 1
ATOM 596 O O . ASP A 1 74 ? -2.173 -10.648 8.691 1.00 89.19 74 ASP A O 1
ATOM 600 N N . GLU A 1 75 ? -1.717 -9.657 10.662 1.00 91.25 75 GLU A N 1
ATOM 601 C CA . GLU A 1 75 ? -3.056 -9.869 11.211 1.00 91.25 75 GLU A CA 1
ATOM 602 C C . GLU A 1 75 ? -4.116 -9.176 10.341 1.00 91.25 75 GLU A C 1
ATOM 604 O O . GLU A 1 75 ? -5.085 -9.810 9.915 1.00 91.25 75 GLU A O 1
ATOM 609 N N . LEU A 1 76 ? -3.907 -7.900 10.005 1.00 94.06 76 LEU A N 1
ATOM 610 C CA . LEU A 1 76 ? -4.830 -7.134 9.168 1.00 94.06 76 LEU A CA 1
ATOM 611 C C . LEU A 1 76 ? -4.983 -7.741 7.777 1.00 94.06 76 LEU A C 1
ATOM 613 O O . LEU A 1 76 ? -6.105 -7.873 7.288 1.00 94.06 76 LEU A O 1
ATOM 617 N N . VAL A 1 77 ? -3.880 -8.145 7.145 1.00 93.19 77 VAL A N 1
ATOM 618 C CA . VAL A 1 77 ? -3.916 -8.787 5.828 1.00 93.19 77 VAL A CA 1
ATOM 619 C C . VAL A 1 77 ? -4.701 -10.093 5.889 1.00 93.19 77 VAL A C 1
ATOM 621 O O . VAL A 1 77 ? -5.545 -10.324 5.026 1.00 93.19 77 VAL A O 1
ATOM 624 N N . SER A 1 78 ? -4.482 -10.922 6.912 1.00 92.44 78 SER A N 1
ATOM 625 C CA . SER A 1 78 ? -5.187 -12.202 7.067 1.00 92.44 78 SER A CA 1
ATOM 626 C C . SER A 1 78 ? -6.700 -12.052 7.274 1.00 92.44 78 SER A C 1
ATOM 628 O O . SER A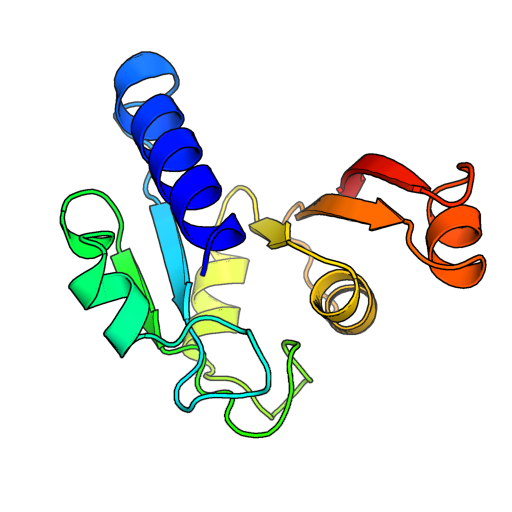 1 78 ? -7.463 -12.950 6.925 1.00 92.44 78 SER A O 1
ATOM 630 N N . ARG A 1 79 ? -7.135 -10.910 7.818 1.00 94.69 79 ARG A N 1
ATOM 631 C CA . ARG A 1 79 ? -8.543 -10.588 8.093 1.00 94.69 79 ARG A CA 1
ATOM 632 C C . ARG A 1 79 ? -9.221 -9.794 6.978 1.00 94.69 79 ARG A C 1
ATOM 634 O O . ARG A 1 79 ? -10.432 -9.607 7.027 1.00 94.69 79 ARG A O 1
ATOM 641 N N . SER A 1 80 ? -8.454 -9.291 6.015 1.00 95.25 80 SER A N 1
ATOM 642 C CA . SER A 1 80 ? -8.966 -8.457 4.930 1.00 95.25 80 SER A CA 1
ATOM 643 C C . SER A 1 80 ? -9.574 -9.307 3.820 1.00 95.25 80 SER A C 1
ATOM 645 O O . SER A 1 80 ? -9.005 -10.323 3.435 1.00 95.25 80 SER A O 1
ATOM 647 N N . ASP A 1 81 ? -10.669 -8.843 3.220 1.00 95.25 81 ASP A N 1
ATOM 648 C CA . ASP A 1 81 ? -11.221 -9.473 2.012 1.00 95.25 81 ASP A CA 1
ATOM 649 C C . ASP A 1 81 ? -10.318 -9.253 0.785 1.00 95.25 81 ASP A C 1
ATOM 651 O O . ASP A 1 81 ? -10.282 -10.061 -0.146 1.00 95.25 81 ASP A O 1
ATOM 655 N N . ILE A 1 82 ? -9.601 -8.124 0.763 1.00 94.19 82 ILE A N 1
ATOM 656 C CA . ILE A 1 82 ? -8.735 -7.712 -0.338 1.00 94.19 82 ILE A CA 1
ATOM 657 C C . ILE A 1 82 ? -7.618 -6.790 0.156 1.00 94.19 82 ILE A C 1
ATOM 659 O O . ILE A 1 82 ? -7.845 -5.899 0.972 1.00 94.19 82 ILE A O 1
ATOM 663 N N . VAL A 1 83 ? -6.415 -6.955 -0.394 1.00 95.25 83 VAL A N 1
ATOM 664 C CA . VAL A 1 83 ? -5.277 -6.052 -0.170 1.00 95.25 83 VAL A CA 1
ATOM 665 C C . VAL A 1 83 ? -4.982 -5.283 -1.450 1.00 95.25 83 VAL A C 1
ATOM 667 O O . VAL A 1 83 ? -4.778 -5.881 -2.504 1.00 95.25 83 VAL A O 1
ATOM 670 N N . VAL A 1 84 ? -4.907 -3.953 -1.379 1.00 95.12 84 VAL A N 1
ATOM 671 C CA . VAL A 1 84 ? -4.492 -3.121 -2.521 1.00 95.12 84 VAL A CA 1
ATOM 672 C C . VAL A 1 84 ? -3.006 -2.794 -2.405 1.00 95.12 84 VAL A C 1
ATOM 674 O O . VAL A 1 84 ? -2.588 -1.914 -1.658 1.00 95.12 84 VAL A O 1
ATOM 677 N N . CYS A 1 85 ? -2.196 -3.500 -3.185 1.00 93.75 85 CYS A N 1
ATOM 678 C CA . CYS A 1 85 ? -0.753 -3.344 -3.237 1.00 93.75 85 CYS A CA 1
ATOM 679 C C . CYS A 1 85 ? -0.359 -2.256 -4.253 1.00 93.75 85 CYS A C 1
ATOM 681 O O . CYS A 1 85 ? -0.530 -2.399 -5.468 1.00 93.75 85 CYS A O 1
ATOM 683 N N . LYS A 1 86 ? 0.160 -1.128 -3.753 1.00 92.50 86 LYS A N 1
ATOM 684 C CA . LYS A 1 86 ? 0.489 0.051 -4.568 1.00 92.50 86 LYS A CA 1
ATOM 685 C C . LYS A 1 86 ? 1.979 0.142 -4.871 1.00 92.50 86 LYS A C 1
ATOM 687 O O . LYS A 1 86 ? 2.797 0.271 -3.966 1.00 92.50 86 LYS A O 1
ATOM 692 N N . GLY A 1 87 ? 2.314 0.278 -6.155 1.00 91.56 87 GLY A N 1
ATOM 693 C CA . GLY A 1 87 ? 3.693 0.492 -6.613 1.00 91.56 87 GLY A CA 1
ATOM 694 C C . GLY A 1 87 ? 4.528 -0.786 -6.747 1.00 91.56 87 GLY A C 1
ATOM 695 O O . GLY A 1 87 ? 4.122 -1.857 -6.317 1.00 91.56 87 GLY A O 1
ATOM 696 N N . MET A 1 88 ? 5.692 -0.652 -7.389 1.00 92.38 88 MET A N 1
ATOM 697 C CA . MET A 1 88 ? 6.535 -1.791 -7.784 1.00 92.38 88 MET A CA 1
ATOM 698 C C . MET A 1 88 ? 7.225 -2.446 -6.584 1.00 92.38 88 MET A C 1
ATOM 700 O O . MET A 1 88 ? 7.159 -3.658 -6.463 1.00 92.38 88 MET A O 1
ATOM 704 N N . ALA A 1 89 ? 7.767 -1.653 -5.653 1.00 89.81 89 ALA A N 1
ATOM 705 C CA . ALA A 1 89 ? 8.468 -2.186 -4.482 1.00 89.81 89 ALA A CA 1
ATOM 706 C C . ALA A 1 89 ? 7.567 -3.080 -3.613 1.00 89.81 89 ALA A C 1
ATOM 708 O O . ALA A 1 89 ? 7.982 -4.141 -3.157 1.00 89.81 89 ALA A O 1
ATOM 709 N N . ASN A 1 90 ? 6.308 -2.676 -3.408 1.00 90.31 90 ASN A N 1
ATOM 710 C CA . ASN A 1 90 ? 5.351 -3.512 -2.690 1.00 90.31 90 ASN A CA 1
ATOM 711 C C . ASN A 1 90 ? 4.989 -4.766 -3.488 1.00 90.31 90 ASN A C 1
ATOM 713 O O . ASN A 1 90 ? 4.876 -5.823 -2.887 1.00 90.31 90 ASN A O 1
ATOM 717 N N . PHE A 1 91 ? 4.828 -4.679 -4.815 1.00 92.31 91 PHE A N 1
ATOM 718 C CA . PHE A 1 91 ? 4.594 -5.865 -5.646 1.00 92.31 91 PHE A CA 1
ATOM 719 C C . PHE A 1 91 ? 5.727 -6.888 -5.490 1.00 92.31 91 PHE A C 1
ATOM 721 O O . PHE A 1 91 ? 5.439 -8.047 -5.210 1.00 92.31 91 PHE A O 1
ATOM 728 N N . GLU A 1 92 ? 6.979 -6.440 -5.597 1.00 90.31 92 GLU A N 1
ATOM 729 C CA . GLU A 1 92 ? 8.166 -7.293 -5.487 1.00 90.31 92 GLU A CA 1
ATOM 730 C C . GLU A 1 92 ? 8.235 -7.988 -4.121 1.00 90.31 92 GLU A C 1
ATOM 732 O O . GLU A 1 92 ? 8.405 -9.200 -4.062 1.00 90.31 92 GLU A O 1
ATOM 737 N N . ALA A 1 93 ? 8.012 -7.259 -3.023 1.00 87.75 93 ALA A N 1
ATOM 738 C CA . ALA A 1 93 ? 8.059 -7.861 -1.688 1.00 87.75 93 ALA A CA 1
ATOM 739 C C . ALA A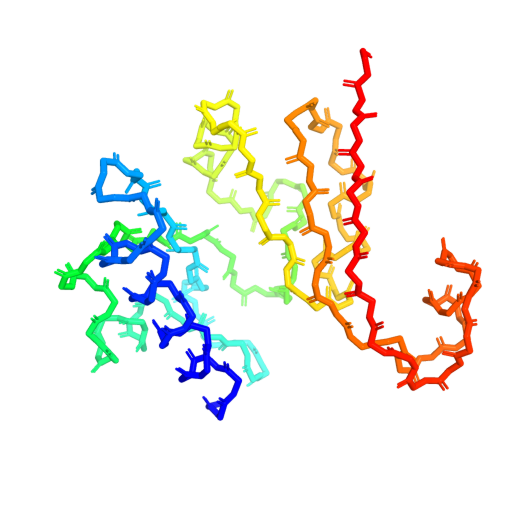 1 93 ? 6.869 -8.784 -1.401 1.00 87.75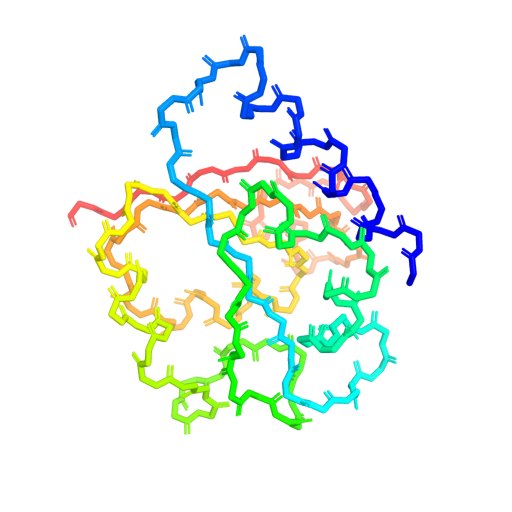 93 ALA A C 1
ATOM 741 O O . ALA A 1 93 ? 7.027 -9.865 -0.846 1.00 87.75 93 ALA A O 1
ATOM 742 N N . VAL A 1 94 ? 5.659 -8.378 -1.790 1.00 86.81 94 VAL A N 1
ATOM 743 C CA . VAL A 1 94 ? 4.429 -9.140 -1.531 1.00 86.81 94 VAL A CA 1
ATOM 744 C C . VAL A 1 94 ? 4.388 -10.458 -2.307 1.00 86.81 94 VAL A C 1
ATOM 746 O O . VAL A 1 94 ? 3.644 -11.372 -1.939 1.00 86.81 94 VAL A O 1
ATOM 749 N N . ASP A 1 95 ? 5.154 -10.586 -3.388 1.00 77.50 95 ASP A N 1
ATOM 750 C CA . ASP A 1 95 ? 5.275 -11.868 -4.075 1.00 77.50 95 ASP A CA 1
ATOM 751 C C . ASP A 1 95 ? 6.006 -12.920 -3.223 1.00 77.50 95 ASP A C 1
ATOM 753 O O . ASP A 1 95 ? 5.591 -14.084 -3.197 1.00 77.50 95 ASP A O 1
ATOM 757 N N . GLU A 1 96 ? 6.977 -12.481 -2.415 1.00 81.12 96 GLU A N 1
ATOM 758 C CA . GLU A 1 96 ? 7.697 -13.302 -1.431 1.00 81.12 96 GLU A CA 1
ATOM 759 C C . GLU A 1 96 ? 6.879 -13.571 -0.156 1.00 81.12 96 GLU A C 1
ATOM 761 O O . GLU A 1 96 ? 7.108 -14.554 0.557 1.00 81.12 96 GLU A O 1
ATOM 766 N N . LEU A 1 97 ? 5.896 -12.716 0.144 1.00 78.81 97 LEU A N 1
ATOM 767 C CA . LEU A 1 97 ? 4.977 -12.918 1.260 1.00 78.81 97 LEU A CA 1
ATOM 768 C C . LEU A 1 97 ? 3.921 -13.959 0.859 1.00 78.81 97 LEU A C 1
ATOM 770 O O . LEU A 1 97 ? 3.104 -13.765 -0.047 1.00 78.81 97 LEU A O 1
ATOM 774 N N . HIS A 1 98 ? 3.925 -15.107 1.541 1.00 82.25 98 HIS A N 1
ATOM 775 C CA . HIS A 1 98 ? 3.007 -16.230 1.306 1.00 82.25 98 HIS A CA 1
ATOM 776 C C . HIS A 1 98 ? 1.554 -15.957 1.748 1.00 82.25 98 HIS A C 1
ATOM 778 O O . HIS A 1 98 ? 0.866 -16.853 2.227 1.00 82.25 98 HIS A O 1
ATOM 784 N N . TRP A 1 99 ? 1.067 -14.729 1.583 1.00 88.44 99 TRP A N 1
ATOM 785 C CA . TRP A 1 99 ? -0.310 -14.363 1.882 1.00 88.44 99 TRP A CA 1
ATOM 786 C C . TRP A 1 99 ? -1.288 -15.047 0.924 1.00 88.44 99 TRP A C 1
ATOM 788 O O . TRP A 1 99 ? -1.084 -15.057 -0.298 1.00 88.44 99 TRP A O 1
ATOM 798 N N . THR A 1 100 ? -2.358 -15.594 1.495 1.00 90.75 100 THR A N 1
ATOM 799 C CA . THR A 1 100 ? -3.479 -16.217 0.780 1.00 90.75 100 THR A CA 1
ATOM 800 C C . THR A 1 100 ? -4.572 -15.209 0.427 1.00 90.75 100 THR A C 1
ATOM 802 O O . THR A 1 100 ? -5.301 -15.420 -0.541 1.00 90.75 100 THR A O 1
ATOM 805 N N . THR A 1 101 ? -4.645 -14.089 1.152 1.00 94.06 101 THR A N 1
ATOM 806 C CA . THR A 1 101 ? -5.582 -12.992 0.894 1.00 94.06 101 THR A CA 1
ATOM 807 C C . THR A 1 101 ? -5.470 -12.487 -0.550 1.00 94.06 101 THR A C 1
ATOM 809 O O . THR A 1 101 ? -4.348 -12.286 -1.032 1.00 94.06 101 THR A O 1
ATOM 812 N N . PRO A 1 102 ? -6.593 -12.249 -1.257 1.00 95.12 102 PRO A N 1
ATOM 813 C CA . PRO A 1 102 ? -6.572 -11.672 -2.595 1.00 95.12 102 PRO A CA 1
ATOM 814 C C . PRO A 1 102 ? -5.840 -10.329 -2.639 1.00 95.12 102 PRO A C 1
ATOM 816 O O . PRO A 1 102 ? -6.091 -9.439 -1.825 1.00 95.12 102 PRO A O 1
ATOM 819 N N . ILE A 1 103 ? -4.959 -10.157 -3.626 1.00 94.75 103 ILE A N 1
ATOM 820 C CA . ILE A 1 103 ? -4.144 -8.944 -3.765 1.00 94.75 103 ILE A CA 1
ATOM 821 C C . ILE A 1 103 ? -4.429 -8.273 -5.093 1.00 94.75 103 ILE A C 1
ATOM 823 O O . ILE A 1 103 ? -4.248 -8.868 -6.150 1.00 94.75 103 ILE A O 1
ATOM 827 N N . THR A 1 104 ? -4.827 -7.008 -5.038 1.00 95.62 104 THR A N 1
ATOM 828 C CA . THR A 1 104 ? -4.931 -6.138 -6.205 1.00 95.62 104 THR A CA 1
ATOM 829 C C . THR A 1 104 ? -3.675 -5.295 -6.329 1.00 95.62 104 THR A C 1
ATOM 831 O O . THR A 1 104 ? -3.404 -4.448 -5.482 1.00 95.62 104 THR A O 1
ATOM 834 N N . TYR A 1 105 ? -2.923 -5.480 -7.405 1.00 95.44 105 TYR A N 1
ATOM 835 C CA . TYR A 1 105 ? -1.793 -4.631 -7.747 1.00 95.44 105 TYR A CA 1
ATOM 836 C C . TYR A 1 105 ? -2.273 -3.405 -8.515 1.00 95.44 105 TYR A C 1
ATOM 838 O O . TYR A 1 105 ? -2.956 -3.534 -9.529 1.00 95.44 105 TYR A O 1
ATOM 846 N N . LEU A 1 106 ? -1.881 -2.218 -8.050 1.00 95.62 106 LEU A N 1
ATOM 847 C CA . LEU A 1 106 ? -2.119 -0.948 -8.733 1.00 95.62 106 LEU A CA 1
ATOM 848 C C . LEU A 1 106 ? -0.799 -0.175 -8.850 1.00 95.62 106 LEU A C 1
ATOM 850 O O . LEU A 1 106 ? -0.313 0.463 -7.906 1.00 95.62 106 LEU A O 1
ATOM 854 N N . LEU A 1 107 ? -0.186 -0.256 -10.030 1.00 95.06 107 LEU A N 1
ATOM 855 C CA . LEU A 1 107 ? 1.158 0.266 -10.283 1.00 95.06 107 LEU A CA 1
ATOM 856 C C . LEU A 1 107 ? 1.350 0.721 -11.733 1.00 95.06 107 LEU A C 1
ATOM 858 O O . LEU A 1 107 ? 0.507 0.505 -12.596 1.00 95.06 107 LEU A O 1
ATOM 862 N N . LYS A 1 108 ? 2.487 1.369 -11.994 1.00 95.56 108 LYS A N 1
ATOM 863 C CA . LYS A 1 108 ? 2.982 1.643 -13.347 1.00 95.56 108 LYS A CA 1
ATOM 864 C C . LYS A 1 108 ? 4.216 0.778 -13.578 1.00 95.56 108 LYS A C 1
ATOM 866 O O . LYS A 1 108 ? 5.128 0.839 -12.754 1.00 95.56 108 LYS A O 1
ATOM 871 N N . ALA A 1 109 ? 4.259 0.015 -14.666 1.00 96.56 109 ALA A N 1
ATOM 872 C CA . ALA A 1 109 ? 5.384 -0.853 -15.010 1.00 96.56 109 ALA A CA 1
ATOM 873 C C . ALA A 1 109 ? 6.561 -0.025 -15.555 1.00 96.56 109 ALA A C 1
ATOM 875 O O . ALA A 1 109 ? 6.705 0.148 -16.760 1.00 96.56 109 ALA A O 1
ATOM 876 N N . LYS A 1 110 ? 7.378 0.576 -14.683 1.00 93.75 110 LYS A N 1
ATOM 877 C CA . LYS A 1 110 ? 8.419 1.543 -15.101 1.00 93.75 110 LYS A CA 1
ATOM 878 C C . LYS A 1 110 ? 9.686 0.902 -15.672 1.00 93.75 110 LYS A C 1
ATOM 880 O O . LYS A 1 110 ? 10.509 1.611 -16.240 1.00 93.75 110 LYS A O 1
ATOM 885 N N . CYS A 1 111 ? 9.861 -0.404 -15.512 1.00 95.88 111 CYS A N 1
ATOM 886 C CA . CYS A 1 111 ? 11.017 -1.137 -16.012 1.00 95.88 1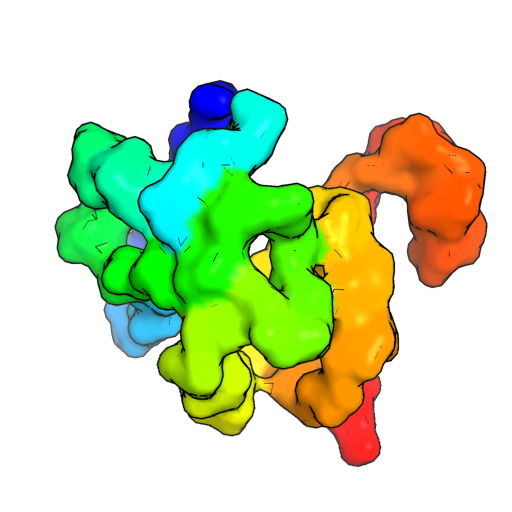11 CYS A CA 1
ATOM 887 C C . CYS A 1 111 ? 10.583 -2.462 -16.639 1.00 95.88 111 CYS A C 1
ATOM 889 O O . CYS A 1 111 ? 9.481 -2.956 -16.388 1.00 95.88 111 CYS A O 1
ATOM 891 N N . LYS A 1 112 ? 11.467 -3.023 -17.466 1.00 96.88 112 LYS A N 1
ATOM 892 C CA . LYS A 1 112 ? 11.213 -4.260 -18.204 1.00 96.88 112 LYS A CA 1
ATOM 893 C C . LYS A 1 112 ? 10.854 -5.451 -17.297 1.00 96.88 112 LYS A C 1
ATOM 895 O O . LYS A 1 112 ? 9.842 -6.067 -17.591 1.00 96.88 112 LYS A O 1
ATOM 900 N N . PRO A 1 113 ? 11.544 -5.720 -16.167 1.00 95.44 113 PRO A N 1
ATOM 901 C CA . PRO A 1 113 ? 11.174 -6.836 -15.290 1.00 95.44 113 PRO A CA 1
ATOM 902 C C . PRO A 1 113 ? 9.723 -6.781 -14.795 1.00 95.44 113 PRO A C 1
ATOM 904 O O . PRO A 1 113 ? 9.019 -7.783 -14.822 1.00 95.44 113 PRO A O 1
ATOM 907 N N . ILE A 1 114 ? 9.245 -5.594 -14.406 1.00 95.94 114 ILE A N 1
ATOM 908 C CA . ILE A 1 114 ? 7.856 -5.413 -13.965 1.00 95.94 114 ILE A CA 1
ATOM 909 C C . ILE A 1 114 ? 6.887 -5.543 -15.142 1.00 95.94 114 ILE A C 1
ATOM 911 O O . ILE A 1 114 ? 5.816 -6.119 -14.996 1.00 95.94 114 ILE A O 1
ATOM 915 N N . ALA A 1 115 ? 7.242 -5.007 -16.309 1.00 97.00 115 ALA A N 1
ATOM 916 C CA . ALA A 1 115 ? 6.412 -5.127 -17.502 1.00 97.00 115 ALA A CA 1
ATOM 917 C C . ALA A 1 115 ? 6.248 -6.601 -17.918 1.00 97.00 115 ALA A C 1
ATOM 919 O O . ALA A 1 115 ? 5.125 -7.056 -18.127 1.00 97.00 115 ALA A O 1
ATOM 920 N N . ASP A 1 116 ? 7.345 -7.357 -17.922 1.00 96.62 116 ASP A N 1
ATOM 921 C CA . ASP A 1 116 ? 7.373 -8.784 -18.237 1.00 96.62 116 ASP A CA 1
ATOM 922 C C . ASP A 1 116 ? 6.559 -9.595 -17.208 1.00 96.62 116 ASP A C 1
ATOM 924 O O . ASP A 1 116 ? 5.754 -10.440 -17.598 1.00 96.62 116 ASP A O 1
ATOM 928 N N . ALA A 1 117 ? 6.670 -9.283 -15.908 1.00 94.81 117 ALA A N 1
ATOM 929 C CA . ALA A 1 117 ? 5.909 -9.951 -14.843 1.00 94.81 117 ALA A CA 1
ATOM 930 C C . ALA A 1 117 ? 4.381 -9.823 -14.995 1.00 94.81 117 ALA A C 1
ATOM 932 O O . ALA A 1 117 ? 3.636 -10.703 -14.567 1.00 94.81 117 ALA A O 1
ATOM 933 N N . PHE A 1 118 ? 3.909 -8.744 -15.626 1.00 95.50 118 PHE A N 1
ATOM 934 C CA . PHE A 1 118 ? 2.490 -8.513 -15.918 1.00 95.50 118 PHE A CA 1
ATOM 935 C C . PHE A 1 118 ? 2.134 -8.702 -17.400 1.00 95.50 118 PHE A C 1
ATOM 937 O O . PHE A 1 118 ? 1.029 -8.337 -17.802 1.00 95.50 118 PHE A O 1
ATOM 944 N N . ASN A 1 119 ? 3.046 -9.256 -18.210 1.00 96.69 119 ASN A N 1
ATOM 945 C CA . ASN A 1 119 ? 2.890 -9.434 -19.656 1.00 96.69 119 ASN A CA 1
ATOM 946 C C . ASN A 1 119 ? 2.375 -8.161 -20.362 1.00 96.69 119 ASN A C 1
ATOM 948 O O . ASN A 1 119 ? 1.382 -8.170 -21.091 1.00 96.69 119 ASN A O 1
ATOM 952 N N . THR A 1 120 ? 3.024 -7.035 -20.076 1.00 97.06 120 THR A N 1
ATOM 953 C CA . THR A 1 120 ? 2.640 -5.706 -20.557 1.00 97.06 120 THR A CA 1
ATOM 954 C C . THR A 1 120 ? 3.849 -4.932 -21.083 1.00 97.06 120 THR A C 1
ATOM 956 O O . THR A 1 120 ? 4.983 -5.401 -21.034 1.00 97.06 120 THR A O 1
ATOM 959 N N . SER A 1 121 ? 3.619 -3.722 -21.590 1.00 97.81 121 SER A N 1
ATOM 960 C CA . SER A 1 121 ? 4.678 -2.825 -22.058 1.00 97.81 121 SER A CA 1
ATOM 961 C C . SER A 1 121 ? 5.229 -1.957 -20.927 1.00 97.81 121 SER A C 1
ATOM 963 O O . SER A 1 121 ? 4.509 -1.553 -20.009 1.00 97.81 121 SER A O 1
ATOM 965 N N . VAL A 1 122 ? 6.505 -1.574 -21.029 1.00 97.56 122 VAL A N 1
ATOM 966 C CA . VAL A 1 122 ? 7.080 -0.540 -20.155 1.00 97.56 122 VAL A CA 1
ATOM 967 C C . VAL A 1 122 ? 6.234 0.735 -20.255 1.00 97.56 122 VAL A C 1
ATOM 969 O O . VAL A 1 122 ? 5.821 1.145 -21.337 1.00 97.56 122 VAL A O 1
ATOM 972 N N . ASN A 1 123 ? 5.995 1.366 -19.108 1.00 96.69 123 ASN A N 1
ATOM 973 C CA . ASN A 1 123 ? 5.091 2.489 -18.857 1.00 96.69 123 ASN A CA 1
ATOM 974 C C . ASN A 1 123 ? 3.589 2.184 -18.849 1.00 96.69 123 ASN A C 1
ATOM 976 O O . ASN A 1 123 ? 2.817 3.117 -18.615 1.00 96.69 123 ASN A O 1
ATOM 980 N N . ALA A 1 124 ? 3.160 0.931 -19.007 1.00 97.31 124 ALA A N 1
ATOM 981 C CA . ALA A 1 124 ? 1.756 0.584 -18.831 1.00 97.31 124 ALA A CA 1
ATOM 982 C C . ALA A 1 124 ? 1.284 0.817 -17.386 1.00 97.31 124 ALA A C 1
ATOM 984 O O . ALA A 1 124 ? 2.013 0.572 -16.417 1.00 97.31 124 ALA A O 1
ATOM 985 N N . THR A 1 125 ? 0.042 1.281 -17.246 1.00 97.12 125 THR A N 1
ATOM 986 C CA . THR A 1 125 ? -0.689 1.239 -15.975 1.00 97.12 125 THR A CA 1
ATOM 987 C C . THR A 1 125 ? -1.234 -0.171 -15.791 1.00 97.12 125 THR A C 1
ATOM 989 O O . THR A 1 125 ? -1.899 -0.695 -16.680 1.00 97.12 125 THR A O 1
ATOM 992 N N . VAL A 1 126 ? -0.953 -0.776 -14.641 1.00 96.62 126 VAL A N 1
ATOM 993 C CA . VAL A 1 126 ? -1.348 -2.143 -14.303 1.00 96.62 126 VAL A CA 1
ATOM 994 C C . VAL A 1 126 ? -2.400 -2.102 -13.203 1.00 96.62 126 VAL A C 1
ATOM 996 O O . VAL A 1 126 ? -2.187 -1.480 -12.158 1.00 96.62 126 VAL A O 1
ATOM 999 N N . VAL A 1 127 ? -3.508 -2.799 -13.454 1.00 96.56 127 VAL A N 1
ATOM 1000 C CA . VAL A 1 127 ? -4.494 -3.213 -12.454 1.00 96.56 127 VAL A CA 1
ATOM 1001 C C . VAL A 1 127 ? -4.661 -4.718 -12.615 1.00 96.56 127 VAL A C 1
ATOM 1003 O O . VAL A 1 127 ? -5.164 -5.169 -13.640 1.00 96.56 127 VAL A O 1
ATOM 1006 N N . ALA A 1 128 ? -4.185 -5.492 -11.646 1.00 95.00 128 ALA A N 1
ATOM 1007 C CA . ALA A 1 128 ? -4.185 -6.951 -11.717 1.00 95.00 128 ALA A CA 1
ATOM 1008 C C . ALA A 1 128 ? -4.574 -7.545 -10.367 1.00 95.00 128 ALA A C 1
ATOM 1010 O O . ALA A 1 128 ? -4.240 -6.975 -9.332 1.00 95.00 128 ALA A O 1
ATOM 1011 N N . ILE A 1 129 ? -5.255 -8.690 -10.373 1.00 94.31 129 ILE A N 1
ATOM 1012 C CA . ILE A 1 129 ? -5.677 -9.380 -9.151 1.00 94.31 129 ILE A CA 1
ATOM 1013 C C . ILE A 1 129 ? -4.973 -10.734 -9.081 1.00 94.31 129 ILE A C 1
ATOM 1015 O O . ILE A 1 129 ? -5.063 -11.536 -10.010 1.00 94.31 129 ILE A O 1
ATOM 1019 N N . ARG A 1 130 ? -4.298 -10.994 -7.961 1.00 91.75 130 ARG A N 1
ATOM 1020 C CA . ARG A 1 130 ? -3.757 -12.299 -7.582 1.00 91.75 130 ARG A CA 1
ATOM 1021 C C . ARG A 1 130 ? -4.702 -12.952 -6.587 1.00 91.75 130 ARG A C 1
ATOM 1023 O O . ARG A 1 130 ? -4.892 -12.437 -5.487 1.00 91.75 130 ARG A O 1
ATOM 1030 N N . VAL A 1 131 ? -5.232 -14.112 -6.956 1.00 89.75 131 VAL A N 1
ATOM 1031 C CA . VAL A 1 131 ? -6.004 -14.981 -6.063 1.00 89.75 131 VAL A CA 1
ATOM 1032 C C . VAL A 1 131 ? -5.202 -16.263 -5.873 1.00 89.75 131 VAL A C 1
ATOM 1034 O O . VAL A 1 131 ? -4.926 -16.957 -6.851 1.00 89.75 131 VAL A O 1
ATOM 1037 N N . ARG A 1 132 ? -4.790 -16.565 -4.638 1.00 80.56 132 ARG A N 1
ATOM 1038 C CA . ARG A 1 132 ? -4.228 -17.877 -4.290 1.00 80.56 132 ARG A CA 1
ATOM 1039 C C . ARG A 1 132 ? -5.375 -18.725 -3.731 1.00 80.56 132 ARG A C 1
ATOM 1041 O O . ARG A 1 132 ? -6.110 -18.249 -2.872 1.00 80.56 132 ARG A O 1
ATOM 1048 N N . LYS A 1 133 ? -5.580 -19.911 -4.310 1.00 55.97 133 LYS A N 1
ATOM 1049 C CA . LYS A 1 133 ? -6.510 -20.918 -3.781 1.00 55.97 133 LYS A CA 1
ATOM 1050 C C . LYS A 1 133 ? -5.839 -21.709 -2.671 1.00 55.97 133 LYS A C 1
ATOM 1052 O O . LYS A 1 133 ? -4.610 -21.910 -2.791 1.00 55.97 133 LYS A O 1
#

Sequence (133 aa):
MCKVIFDRELLRYVKRRVNPSCEIYVIGKSEPFQNDVTYGELLELGFDEFANVVDGGTKYFSSLVKGHYSEVVDELVSRSDIVVCKGMANFEAVDELHWTTPITYLLKAKCKPIADAFNTSVNATVVAIRVRK

Radius of gyration: 14.58 Å; chains: 1; bounding box: 35×36×35 Å

Secondary structure (DSSP, 8-state):
-HHHHHHHHHHHHIIIII-TT---EEEEBSS--TTPPBHHHHHHTT-TTTSEEEE---SS-SS--TTSS-HHHHHHHHH-S-EEEESHHHHHHHHHS---S-EEEEEE--SHHHHHHTT--TT-EEEEEE---